Protein AF-A0A7S2AVJ1-F1 (afdb_monomer_lite)

Secondary structure (DSSP, 8-state):
---HHHHHHHHHHTTT-HHHHHHHHHTT---HHHHTS-TTPPP----TTHHHHHHHTT-HHHHHHHHHHHHHHHHHHHHHHHHHHHHHHHHHHS-------GGGTT----------HHHHHHHHHHHHHHHHHHHHHHHHTS-GGGSS---

Organism: NCBI:txid3111310

Radius of gyration: 32.16 Å; chains: 1; bounding box: 73×42×69 Å

Sequence (151 aa):
GLGAGFVEAMLVFHDFSVARVVAAVLDDNLPPQLEGMDRKLGRYRVSRKDLKDIDAGYSVGSQARDDDVLREKQRQLIRNMDRDEEDNAWVLSREYDDDFDDQFDNVVSFEVCKETEQENTRRMNSIIRDKEADDAYWERARNTNHSAPVI

pLDDT: mean 72.54, std 13.83, range [45.19, 90.25]

Foldseek 3Di:
DFAPCLLVVLCVVVVNDPVVSVVCVVVVVDDPVSVPPPRNDHDPDCDVVNVVVVCVVVDPVVCVVVVVVVVVVVVVVVVVVVVVVVVVCVVVVPPPPVPPPPVPPPDPPPPDPPPPPVNVVVVVVVVVVVVVVVVVVCVVVDDCPVVDPDD

InterPro domains:
  IPR009060 UBA-like superfamily [SSF46934] (2-42)

Structure (mmCIF, N/CA/C/O backbone):
data_AF-A0A7S2AVJ1-F1
#
_entry.id   AF-A0A7S2AVJ1-F1
#
loop_
_atom_site.group_PDB
_atom_site.id
_atom_site.type_symbol
_atom_site.label_atom_id
_atom_site.label_alt_id
_atom_site.label_comp_id
_atom_site.label_asym_id
_atom_site.label_entity_id
_atom_site.label_seq_id
_atom_site.pdbx_PDB_ins_code
_atom_site.Cartn_x
_atom_site.Cartn_y
_atom_site.Cartn_z
_atom_site.occupancy
_atom_site.B_iso_or_equiv
_atom_site.auth_seq_id
_atom_site.auth_comp_id
_atom_site.auth_asym_id
_atom_site.auth_atom_id
_atom_site.pdbx_PDB_model_num
ATOM 1 N N . GLY A 1 1 ? -18.999 2.591 32.234 1.00 70.94 1 GLY A N 1
ATOM 2 C CA . GLY A 1 1 ? -19.489 1.588 31.271 1.00 70.94 1 GLY A CA 1
ATOM 3 C C . GLY A 1 1 ? -18.411 1.327 30.245 1.00 70.94 1 GLY A C 1
ATOM 4 O O . GLY A 1 1 ? -17.658 2.251 29.957 1.00 70.94 1 GLY A O 1
ATOM 5 N N . LEU A 1 2 ? -18.309 0.093 29.755 1.00 84.25 2 LEU A N 1
ATOM 6 C CA . LEU A 1 2 ? -17.351 -0.296 28.715 1.00 84.25 2 LEU A CA 1
ATOM 7 C C . LEU A 1 2 ? -17.794 0.260 27.354 1.00 84.25 2 LEU A C 1
ATOM 9 O O . LEU A 1 2 ? -18.992 0.322 27.066 1.00 84.25 2 LEU A O 1
ATOM 13 N N . GLY A 1 3 ? -16.830 0.681 26.538 1.00 86.62 3 GLY A N 1
ATOM 14 C CA . GLY A 1 3 ? -17.056 1.145 25.176 1.00 86.62 3 GLY A CA 1
ATOM 15 C C . GLY A 1 3 ? -17.536 0.007 24.279 1.00 86.62 3 GLY A C 1
ATOM 16 O O . GLY A 1 3 ? -17.081 -1.131 24.384 1.00 86.62 3 GLY A O 1
ATOM 17 N N . ALA A 1 4 ? -18.473 0.301 23.381 1.00 86.00 4 ALA A N 1
ATOM 18 C CA . ALA A 1 4 ? -19.072 -0.723 22.535 1.00 86.00 4 ALA A CA 1
ATOM 19 C C . ALA A 1 4 ? -18.077 -1.329 21.521 1.00 86.00 4 ALA A C 1
ATOM 21 O O . ALA A 1 4 ? -18.254 -2.480 21.137 1.00 86.00 4 ALA A O 1
ATOM 22 N N . GLY A 1 5 ? -17.036 -0.587 21.118 1.00 86.62 5 GLY A N 1
ATOM 23 C CA . GLY A 1 5 ? -15.958 -1.103 20.267 1.00 86.62 5 GLY A CA 1
ATOM 24 C C . GLY A 1 5 ? -14.986 -2.006 21.028 1.00 86.62 5 GLY A C 1
ATOM 25 O O . GLY A 1 5 ? -14.526 -3.007 20.490 1.00 86.62 5 GLY A O 1
ATOM 26 N N . PHE A 1 6 ? -14.743 -1.716 22.309 1.00 88.25 6 PHE A N 1
ATOM 27 C CA . PHE A 1 6 ? -13.943 -2.580 23.183 1.00 88.25 6 PHE A CA 1
ATOM 28 C C . PHE A 1 6 ? -14.620 -3.941 23.415 1.00 88.25 6 PHE A C 1
ATOM 30 O O . PHE A 1 6 ? -13.987 -4.989 23.304 1.00 88.25 6 PHE A O 1
ATOM 37 N N . VAL A 1 7 ? -15.934 -3.938 23.668 1.00 87.62 7 VAL A N 1
ATOM 38 C CA . VAL A 1 7 ? -16.724 -5.175 23.808 1.00 87.62 7 VAL A CA 1
ATOM 39 C C . VAL A 1 7 ? -16.748 -5.975 22.503 1.00 87.62 7 VAL A C 1
ATOM 41 O O . VAL A 1 7 ? -16.719 -7.200 22.528 1.00 87.62 7 VAL A O 1
ATOM 44 N N . GLU A 1 8 ? -16.781 -5.300 21.357 1.00 87.19 8 GLU A N 1
ATOM 45 C CA . GLU A 1 8 ? -16.732 -5.953 20.048 1.00 87.19 8 GLU A CA 1
ATOM 46 C C . GLU A 1 8 ? -15.381 -6.635 19.797 1.00 87.19 8 GLU A C 1
ATOM 48 O O . GLU A 1 8 ? -15.360 -7.797 19.404 1.00 87.19 8 GLU A O 1
ATOM 53 N N . ALA A 1 9 ? -14.264 -5.980 20.122 1.00 87.00 9 ALA A N 1
ATOM 54 C CA . ALA A 1 9 ? -12.934 -6.585 20.026 1.00 87.00 9 ALA A CA 1
ATOM 55 C C . ALA A 1 9 ? -12.775 -7.807 20.953 1.00 87.00 9 ALA A C 1
ATOM 57 O O . ALA A 1 9 ? -12.255 -8.842 20.538 1.00 87.00 9 ALA A O 1
ATOM 58 N N . MET A 1 10 ? -13.302 -7.719 22.179 1.00 87.00 10 MET A N 1
ATOM 59 C CA . MET A 1 10 ? -13.393 -8.844 23.118 1.00 87.00 10 MET A CA 1
ATOM 60 C C . MET A 1 10 ? -14.184 -10.023 22.550 1.00 87.00 10 MET A C 1
ATOM 62 O O . MET A 1 10 ? -13.767 -11.174 22.668 1.00 87.00 10 MET A O 1
ATOM 66 N N . LEU A 1 11 ? -15.331 -9.746 21.926 1.00 89.38 11 LEU A N 1
ATOM 67 C CA . LEU A 1 11 ? -16.153 -10.780 21.307 1.00 89.38 11 LEU A CA 1
ATOM 68 C C . LEU A 1 11 ? -15.422 -11.443 20.145 1.00 89.38 11 LEU A C 1
ATOM 70 O O . LEU A 1 11 ? -15.443 -12.663 20.064 1.00 89.38 11 LEU A O 1
ATOM 74 N N . VAL A 1 12 ? -14.741 -10.678 19.292 1.00 88.44 12 VAL A N 1
ATOM 75 C CA . VAL A 1 12 ? -13.958 -11.239 18.181 1.00 88.44 12 VAL A CA 1
ATOM 76 C C . VAL A 1 12 ? -12.843 -12.150 18.696 1.00 88.44 12 VAL A C 1
ATOM 78 O O . VAL A 1 12 ? -12.656 -13.236 18.160 1.00 88.44 12 VAL A O 1
ATOM 81 N N . PHE A 1 13 ? -12.142 -11.753 19.759 1.00 87.06 13 PHE A N 1
ATOM 82 C CA . PHE A 1 13 ? -11.057 -12.557 20.328 1.00 87.06 13 PHE A CA 1
ATOM 83 C C . PHE A 1 13 ? -11.545 -13.867 20.970 1.00 87.06 13 PHE A C 1
ATOM 85 O O . PHE A 1 13 ? -10.853 -14.879 20.931 1.00 87.06 13 PHE A O 1
ATOM 92 N N . HIS A 1 14 ? -12.741 -13.861 21.562 1.00 87.44 14 HIS A N 1
ATOM 93 C CA . HIS A 1 14 ? -13.319 -15.016 22.254 1.00 87.44 14 HIS A CA 1
ATOM 94 C C . HIS A 1 14 ? -14.355 -15.786 21.412 1.00 87.44 14 HIS A C 1
ATOM 96 O O . HIS A 1 14 ? -15.268 -16.391 21.982 1.00 87.44 14 HIS A O 1
ATOM 102 N N . ASP A 1 15 ? -14.237 -15.770 20.080 1.00 88.25 15 ASP A N 1
ATOM 103 C CA . ASP A 1 15 ? -15.125 -16.481 19.140 1.00 88.25 15 ASP A CA 1
ATOM 104 C C . ASP A 1 15 ? -16.620 -16.172 19.352 1.00 88.25 15 ASP A C 1
ATOM 106 O O . ASP A 1 15 ? -17.485 -17.048 19.322 1.00 88.25 15 ASP A O 1
ATOM 110 N N . PHE A 1 16 ? -16.935 -14.910 19.635 1.00 89.75 16 PHE A N 1
ATOM 111 C CA . PHE A 1 16 ? -18.272 -14.404 19.957 1.00 89.75 16 PHE A CA 1
ATOM 112 C C . PHE A 1 16 ? -18.924 -15.063 21.188 1.00 89.75 16 PHE A C 1
ATOM 114 O O . PHE A 1 16 ? -20.139 -14.976 21.390 1.00 89.75 16 PHE A O 1
ATOM 121 N N . SER A 1 17 ? -18.126 -15.678 22.068 1.00 90.06 17 SER A N 1
ATOM 122 C CA . SER A 1 17 ? -18.604 -16.264 23.319 1.00 90.06 17 SER A CA 1
ATOM 123 C C . SER A 1 17 ? -18.783 -15.206 24.408 1.00 90.06 17 SER A C 1
ATOM 125 O O . SER A 1 17 ? -17.834 -14.787 25.072 1.00 90.06 17 SER A O 1
ATOM 127 N N . VAL A 1 18 ? -20.036 -14.818 24.654 1.00 89.56 18 VAL A N 1
ATOM 128 C CA . VAL A 1 18 ? -20.384 -13.819 25.681 1.00 89.56 18 VAL A CA 1
ATOM 129 C C . VAL A 1 18 ? -19.939 -14.257 27.080 1.00 89.56 18 VAL A C 1
ATOM 131 O O . VAL A 1 18 ? -19.411 -13.448 27.835 1.00 89.56 18 VAL A O 1
ATOM 134 N N . ALA A 1 19 ? -20.100 -15.538 27.423 1.00 88.19 19 ALA A N 1
ATOM 135 C CA . ALA A 1 19 ? -19.735 -16.057 28.743 1.00 88.19 19 ALA A CA 1
ATOM 136 C C . ALA A 1 19 ? -18.233 -15.908 29.034 1.00 88.19 19 ALA A C 1
ATOM 138 O O . ALA A 1 19 ? -17.855 -15.535 30.142 1.00 88.19 19 ALA A O 1
ATOM 139 N N . ARG A 1 20 ? -17.383 -16.146 28.025 1.00 86.44 20 ARG A N 1
ATOM 140 C CA . ARG A 1 20 ? -15.926 -16.001 28.150 1.00 86.44 20 ARG A CA 1
ATOM 141 C C . ARG A 1 20 ? -15.503 -14.544 28.265 1.00 86.44 20 ARG A C 1
ATOM 143 O O . ARG A 1 20 ? -14.665 -14.240 29.101 1.00 86.44 20 ARG A O 1
ATOM 150 N N . VAL A 1 21 ? -16.120 -13.652 27.489 1.00 86.81 21 VAL A N 1
ATOM 151 C CA . VAL A 1 21 ? -15.869 -12.204 27.581 1.00 86.81 21 VAL A CA 1
ATOM 152 C C . VAL A 1 21 ? -16.240 -11.671 28.962 1.00 86.81 21 VAL A C 1
ATOM 154 O O . VAL A 1 21 ? -15.474 -10.925 29.560 1.00 86.81 21 VAL A O 1
ATOM 157 N N . VAL A 1 22 ? -17.400 -12.065 29.490 1.00 87.19 22 VAL A N 1
ATOM 158 C CA . VAL A 1 22 ? -17.839 -11.632 30.822 1.00 87.19 22 VAL A CA 1
ATOM 159 C C . V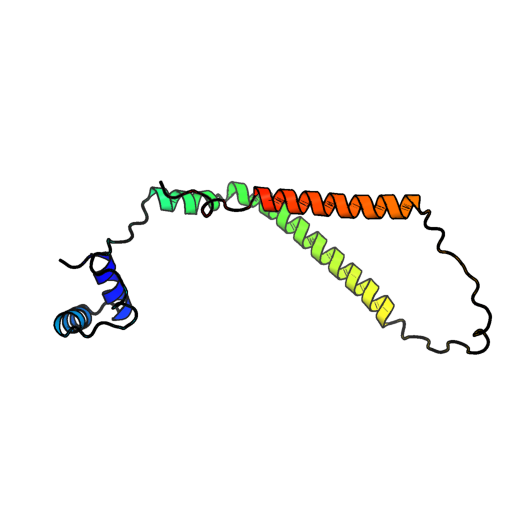AL A 1 22 ? -16.902 -12.163 31.905 1.00 87.19 22 VAL A C 1
ATOM 161 O O . VAL A 1 22 ? -16.516 -11.390 32.773 1.00 87.19 22 VAL A O 1
ATOM 164 N N . ALA A 1 23 ? -16.486 -13.432 31.833 1.00 87.81 23 ALA A N 1
ATOM 165 C CA . ALA A 1 23 ? -15.505 -13.992 32.763 1.00 87.81 23 ALA A CA 1
ATOM 166 C C . ALA A 1 23 ? -14.160 -13.247 32.691 1.00 87.81 23 ALA A C 1
ATOM 168 O O . ALA A 1 23 ? -13.671 -12.780 33.710 1.00 87.81 23 ALA A O 1
ATOM 169 N N . ALA A 1 24 ? -13.622 -13.021 31.489 1.00 85.38 24 ALA A N 1
ATOM 170 C CA . ALA A 1 24 ? -12.365 -12.295 31.292 1.00 85.38 24 ALA A CA 1
A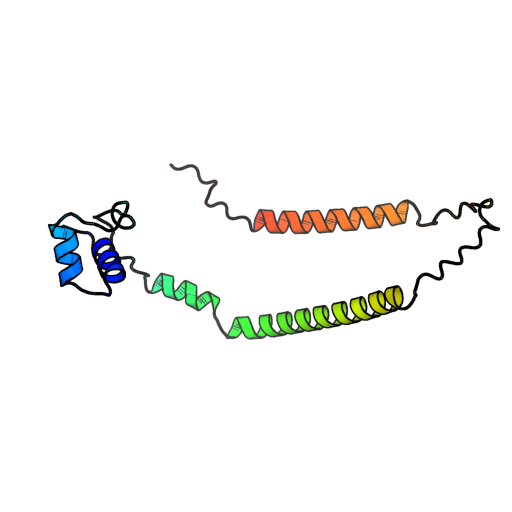TOM 171 C C . ALA A 1 24 ? -12.413 -10.851 31.826 1.00 85.38 24 ALA A C 1
ATOM 173 O O . ALA A 1 24 ? -11.426 -10.348 32.355 1.00 85.38 24 ALA A O 1
ATOM 174 N N . VAL A 1 25 ? -13.566 -10.187 31.711 1.00 85.88 25 VAL A N 1
ATOM 175 C CA . VAL A 1 25 ? -13.784 -8.830 32.232 1.00 85.88 25 VAL A CA 1
ATOM 176 C C . VAL A 1 25 ? -13.955 -8.816 33.753 1.00 85.88 25 VAL A C 1
ATOM 178 O O . VAL A 1 25 ? -13.538 -7.855 34.391 1.00 85.88 25 VAL A O 1
ATOM 181 N N . LEU A 1 26 ? -14.587 -9.839 34.334 1.00 87.06 26 LEU A N 1
ATOM 182 C CA . LEU A 1 26 ? -14.784 -9.947 35.784 1.00 87.06 26 LEU A CA 1
ATOM 183 C C . LEU A 1 26 ? -13.506 -10.363 36.516 1.00 87.06 26 LEU A C 1
ATOM 185 O O . LEU A 1 26 ? -13.256 -9.873 37.613 1.00 87.06 26 LEU A O 1
ATOM 189 N N . ASP A 1 27 ? -12.708 -11.227 35.896 1.00 86.69 27 ASP A N 1
ATOM 190 C CA . ASP A 1 27 ? -11.468 -11.761 36.460 1.00 86.69 27 ASP A CA 1
ATOM 191 C C . ASP A 1 27 ? -10.250 -10.853 36.179 1.00 86.69 27 ASP A C 1
ATOM 193 O O . ASP A 1 27 ? -9.126 -11.227 36.505 1.00 86.69 27 ASP A O 1
ATOM 197 N N . ASP A 1 28 ? -10.454 -9.690 35.534 1.00 79.38 28 ASP A N 1
ATOM 198 C CA . ASP A 1 28 ? -9.410 -8.772 35.027 1.00 79.38 28 ASP A CA 1
ATOM 199 C C . ASP A 1 28 ? -8.311 -9.480 34.194 1.00 79.38 28 ASP A C 1
ATOM 201 O O . ASP A 1 28 ? -7.215 -8.961 33.983 1.00 79.38 28 ASP A O 1
ATOM 205 N N . ASN A 1 29 ? -8.621 -10.662 33.654 1.00 82.38 29 ASN A N 1
ATOM 206 C CA . ASN A 1 29 ? -7.723 -11.478 32.844 1.00 82.38 29 ASN A CA 1
ATOM 207 C C . ASN A 1 29 ? -7.928 -11.162 31.360 1.00 82.38 29 ASN A C 1
ATOM 209 O O . ASN A 1 29 ? -8.474 -11.951 30.582 1.00 82.38 29 ASN A O 1
ATOM 213 N N . LEU A 1 30 ? -7.543 -9.945 30.993 1.00 82.25 30 LEU A N 1
ATOM 214 C CA . LEU A 1 30 ? -7.685 -9.429 29.641 1.00 82.25 30 LEU A CA 1
ATOM 215 C C . LEU A 1 30 ? -6.542 -9.973 28.766 1.00 82.25 30 LEU A C 1
ATOM 217 O O . LEU A 1 30 ? -5.399 -10.040 29.219 1.00 82.25 30 LEU A O 1
ATOM 221 N N . PRO A 1 31 ? -6.798 -10.327 27.494 1.00 80.94 31 PRO A N 1
ATOM 222 C CA . PRO A 1 31 ? -5.727 -10.647 26.559 1.00 80.94 31 PRO A CA 1
ATOM 223 C C . PRO A 1 31 ? -4.740 -9.472 26.456 1.00 80.94 31 PRO A C 1
ATOM 225 O O . PRO A 1 31 ? -5.192 -8.326 26.380 1.00 80.94 31 PRO A O 1
ATOM 228 N N . PRO A 1 32 ? -3.420 -9.712 26.350 1.00 79.44 32 PRO A N 1
ATOM 229 C CA . PRO A 1 32 ? -2.415 -8.639 26.332 1.00 79.44 32 PRO A CA 1
ATOM 230 C C . PRO A 1 32 ? -2.611 -7.654 25.165 1.00 79.44 32 PRO A C 1
ATOM 232 O O . PRO A 1 32 ? -2.246 -6.487 25.249 1.00 79.44 32 PRO A O 1
ATOM 235 N N . GLN A 1 33 ? -3.244 -8.104 24.077 1.00 80.62 33 GLN A N 1
ATOM 236 C CA . GLN A 1 33 ? -3.605 -7.273 22.924 1.00 80.62 33 GLN A CA 1
ATOM 237 C C . GLN A 1 33 ? -4.745 -6.285 23.227 1.00 80.62 33 GLN A C 1
ATOM 239 O O . GLN A 1 33 ? -4.820 -5.223 22.614 1.00 80.62 33 GLN A O 1
ATOM 244 N N . LEU A 1 34 ? -5.635 -6.633 24.160 1.00 81.56 34 LEU A N 1
ATOM 245 C CA . LEU A 1 34 ? -6.791 -5.827 24.556 1.00 81.56 34 LEU A CA 1
ATOM 246 C C . LEU A 1 34 ? -6.521 -5.013 25.828 1.00 81.56 34 LEU A C 1
ATOM 248 O O . LEU A 1 34 ? -7.226 -4.043 26.082 1.00 81.56 34 LEU A O 1
ATOM 252 N N . GLU A 1 35 ? -5.494 -5.359 26.606 1.00 81.12 35 GLU A N 1
ATOM 253 C CA . GLU A 1 35 ? -5.089 -4.610 27.801 1.00 81.12 35 GLU A CA 1
ATOM 254 C C . GLU A 1 35 ? -4.600 -3.190 27.462 1.00 81.12 35 GLU A C 1
ATOM 256 O O . GLU A 1 35 ? -4.948 -2.233 28.152 1.00 81.12 35 GLU A O 1
ATOM 261 N N . GLY A 1 36 ? -3.865 -3.039 26.354 1.00 82.50 36 GLY A N 1
ATOM 262 C CA . GLY A 1 36 ? -3.425 -1.736 25.839 1.00 82.50 36 GLY A CA 1
ATOM 263 C C . GLY A 1 36 ? -4.499 -0.955 25.068 1.00 82.50 36 GLY A C 1
ATOM 264 O O . GLY A 1 36 ? -4.261 0.184 24.667 1.00 82.50 36 GLY A O 1
ATOM 265 N N . MET A 1 37 ? -5.669 -1.552 24.831 1.00 82.56 37 MET A N 1
ATOM 266 C CA . MET A 1 37 ? -6.757 -0.942 24.068 1.00 82.56 37 MET A CA 1
ATOM 267 C C . MET A 1 37 ? -7.625 -0.062 24.975 1.00 82.56 37 MET A C 1
ATOM 269 O O . MET A 1 37 ? -7.924 -0.421 26.114 1.00 82.56 37 MET A O 1
ATOM 273 N N . ASP A 1 38 ? -8.076 1.093 24.474 1.00 84.56 38 ASP A N 1
ATOM 274 C CA . ASP A 1 38 ? -8.935 1.981 25.262 1.00 84.56 38 ASP A CA 1
ATOM 275 C C . ASP A 1 38 ? -10.263 1.287 25.617 1.00 84.56 38 ASP A C 1
ATOM 277 O O . ASP A 1 38 ? -11.090 0.976 24.755 1.00 84.56 38 ASP A O 1
ATOM 281 N N . ARG A 1 39 ? -10.509 1.100 26.921 1.00 85.38 39 ARG A N 1
ATOM 282 C CA . ARG A 1 39 ? -11.752 0.520 27.458 1.00 85.38 39 ARG A CA 1
ATOM 283 C C . ARG A 1 39 ? -12.993 1.343 27.096 1.00 85.38 39 ARG A C 1
ATOM 285 O O . ARG A 1 39 ? -14.111 0.838 27.212 1.00 85.38 39 ARG A O 1
ATOM 292 N N . LYS A 1 40 ? -12.830 2.605 26.685 1.00 86.50 40 LYS A N 1
ATOM 293 C CA . LYS A 1 40 ? -13.905 3.500 26.234 1.00 86.50 40 LYS A CA 1
ATOM 294 C C . LYS A 1 40 ? -14.057 3.556 24.713 1.00 86.50 40 LYS A C 1
ATOM 296 O O . LYS A 1 40 ? -14.859 4.361 24.237 1.00 86.50 40 LYS A O 1
ATOM 301 N N . LEU A 1 41 ? -13.370 2.694 23.957 1.00 84.25 41 LEU A N 1
ATOM 302 C CA . LEU A 1 41 ? -13.420 2.734 22.499 1.00 84.25 41 LEU A CA 1
ATOM 303 C C . LEU A 1 41 ? -14.863 2.634 21.977 1.00 84.25 41 LEU A C 1
ATOM 305 O O . LEU A 1 41 ? -15.607 1.684 22.262 1.00 84.25 41 LEU A O 1
ATOM 309 N N . GLY A 1 42 ? -15.260 3.643 21.203 1.00 83.12 42 GLY A N 1
ATOM 310 C CA . GLY A 1 42 ? -16.539 3.669 20.504 1.00 83.12 42 GLY A CA 1
ATOM 311 C C . GLY A 1 42 ? -16.604 2.599 19.415 1.00 83.12 42 GLY A C 1
ATOM 312 O O . GLY A 1 42 ? -15.583 2.135 18.917 1.00 83.12 42 GLY A O 1
ATOM 313 N N . ARG A 1 43 ? -17.817 2.194 19.025 1.00 78.00 43 ARG A N 1
ATOM 314 C CA . ARG A 1 43 ? -17.982 1.317 17.857 1.00 78.00 43 ARG A CA 1
ATOM 315 C C . ARG A 1 43 ? -17.466 2.031 16.614 1.00 78.00 43 ARG A C 1
ATOM 317 O O . ARG A 1 43 ? -17.915 3.143 16.329 1.00 78.00 43 ARG A O 1
ATOM 324 N N . TYR A 1 44 ? -16.598 1.364 15.859 1.00 70.50 44 TYR A N 1
ATOM 325 C CA . TYR A 1 44 ? -16.230 1.815 14.526 1.00 70.50 44 TYR A CA 1
ATOM 326 C C . TYR A 1 44 ? -17.470 1.709 13.632 1.00 70.50 44 TYR A C 1
ATOM 328 O O . TYR A 1 44 ? -17.914 0.624 13.266 1.00 70.50 44 TYR A O 1
ATOM 336 N N . ARG A 1 45 ? -18.107 2.849 13.360 1.00 68.81 45 ARG A N 1
ATOM 337 C CA . ARG A 1 45 ? -19.214 2.944 12.411 1.00 68.81 45 ARG A CA 1
ATOM 338 C C . ARG A 1 45 ? -18.640 3.473 11.112 1.00 68.81 45 ARG A C 1
ATOM 340 O O . ARG A 1 45 ? -18.418 4.673 11.006 1.00 68.81 45 ARG A O 1
ATOM 347 N N . VAL A 1 46 ? -18.449 2.597 10.132 1.00 61.41 46 VAL A N 1
ATOM 348 C CA . VAL A 1 46 ? -18.315 3.045 8.743 1.00 61.41 46 VAL A CA 1
ATOM 349 C C . VAL A 1 46 ? -19.648 3.691 8.388 1.00 61.41 46 VAL A C 1
ATOM 351 O O . VAL A 1 46 ? -20.692 3.028 8.402 1.00 61.41 46 VAL A O 1
ATOM 354 N N . SER A 1 47 ? -19.667 5.006 8.185 1.00 58.03 47 SER A N 1
ATOM 355 C CA . SER A 1 47 ? -20.899 5.657 7.771 1.00 58.03 47 SER A CA 1
ATOM 356 C C . SER A 1 47 ? -21.230 5.197 6.349 1.00 58.03 47 SER A C 1
ATOM 358 O O . SER A 1 47 ? -20.351 4.893 5.546 1.00 58.03 47 SER A O 1
ATOM 360 N N . ARG A 1 48 ? -22.518 5.172 5.985 1.00 59.72 48 ARG A N 1
ATOM 361 C CA . ARG A 1 48 ? -22.927 4.898 4.595 1.00 59.72 48 ARG A CA 1
ATOM 362 C C . ARG A 1 48 ? -22.324 5.885 3.582 1.00 59.72 48 ARG A C 1
ATOM 364 O O . ARG A 1 48 ? -22.369 5.599 2.393 1.00 59.72 48 ARG A O 1
ATOM 371 N N . LYS A 1 49 ? -21.803 7.036 4.033 1.00 57.53 49 LYS A N 1
ATOM 372 C CA . LYS A 1 49 ? -21.050 7.967 3.185 1.00 57.53 49 LYS A CA 1
ATOM 373 C C . LYS A 1 49 ? -19.635 7.450 2.923 1.00 57.53 49 LYS A C 1
ATOM 375 O O . LYS A 1 49 ? -19.259 7.386 1.764 1.00 57.53 49 LYS A O 1
ATOM 380 N N . ASP A 1 50 ? -18.948 6.947 3.946 1.00 58.19 50 ASP A N 1
ATOM 381 C CA . ASP A 1 50 ? -17.600 6.367 3.809 1.00 58.19 50 ASP A CA 1
ATOM 382 C C . ASP A 1 50 ? -17.616 5.094 2.946 1.00 58.19 50 ASP A C 1
ATOM 384 O O . ASP A 1 50 ? -16.698 4.835 2.178 1.00 58.19 50 ASP A O 1
ATOM 388 N N . LEU A 1 51 ? -18.709 4.323 2.999 1.00 56.22 51 LEU A N 1
ATOM 389 C CA . LEU A 1 51 ? -18.913 3.169 2.114 1.00 56.22 51 LEU A CA 1
ATOM 390 C C . LEU A 1 51 ? -19.096 3.576 0.639 1.00 56.22 51 LEU A C 1
ATOM 392 O O . LEU A 1 51 ? -18.784 2.803 -0.261 1.00 56.22 51 LEU A O 1
ATOM 396 N N . LYS A 1 52 ? -19.608 4.788 0.393 1.00 54.69 52 LYS A N 1
ATOM 397 C CA . LYS A 1 52 ? -19.861 5.322 -0.949 1.00 54.69 52 LYS A CA 1
ATOM 398 C C . LYS A 1 52 ? -18.573 5.790 -1.622 1.00 54.69 52 LYS A C 1
ATOM 400 O O . LYS A 1 52 ? -18.474 5.688 -2.837 1.00 54.69 52 LYS A O 1
ATOM 405 N N . ASP A 1 53 ? -17.595 6.238 -0.841 1.00 55.47 53 ASP A N 1
ATOM 406 C CA . ASP A 1 53 ? -16.266 6.600 -1.342 1.00 55.47 53 ASP A CA 1
ATOM 407 C C . ASP A 1 53 ? -15.424 5.353 -1.675 1.00 55.47 53 ASP A C 1
ATOM 409 O O . ASP A 1 53 ? -14.616 5.387 -2.601 1.00 55.47 53 ASP A O 1
ATOM 413 N N . ILE A 1 54 ? -15.677 4.221 -1.002 1.00 55.81 54 ILE A N 1
ATOM 414 C CA . ILE A 1 54 ? -15.095 2.913 -1.358 1.00 55.81 54 ILE A CA 1
ATOM 415 C C . ILE A 1 54 ? -15.677 2.397 -2.690 1.00 55.81 54 ILE A C 1
ATOM 417 O O . ILE A 1 54 ? -14.936 1.896 -3.531 1.00 55.81 54 ILE A O 1
ATOM 421 N N . ASP A 1 55 ? -16.986 2.560 -2.911 1.00 50.12 55 ASP A N 1
ATOM 422 C CA . ASP A 1 55 ? -17.686 2.093 -4.123 1.00 50.12 55 ASP A CA 1
ATOM 423 C C . ASP A 1 55 ? -17.515 3.052 -5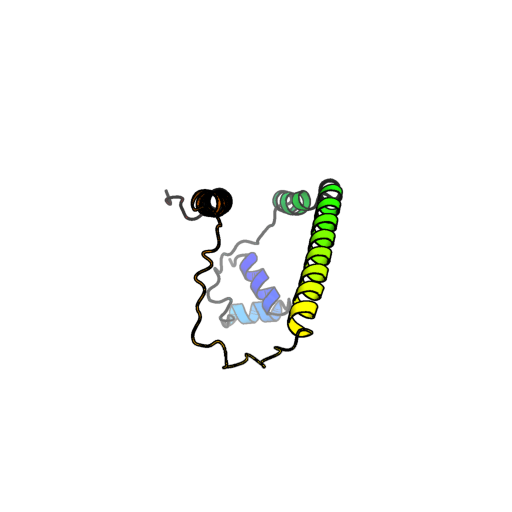.326 1.00 50.12 55 ASP A C 1
ATOM 425 O O . ASP A 1 55 ? -17.494 2.633 -6.483 1.00 50.12 55 ASP A O 1
ATOM 429 N N . ALA A 1 56 ? -17.304 4.352 -5.083 1.00 54.44 56 ALA A N 1
ATOM 430 C CA . ALA A 1 56 ? -17.023 5.341 -6.131 1.00 54.44 56 ALA A CA 1
ATOM 431 C C . ALA A 1 56 ? -15.654 5.134 -6.808 1.00 54.44 56 ALA A C 1
ATOM 433 O O . ALA A 1 56 ? -15.492 5.491 -7.976 1.00 54.44 56 ALA A O 1
ATOM 434 N N . GLY A 1 57 ? -14.695 4.511 -6.114 1.00 48.81 57 GLY A N 1
ATOM 435 C CA . GLY A 1 57 ? -13.434 4.049 -6.704 1.00 48.81 57 GLY A CA 1
ATOM 436 C C . GLY A 1 57 ? -13.586 2.823 -7.617 1.00 48.81 57 GLY A C 1
ATOM 437 O O . GLY A 1 57 ? -12.652 2.491 -8.342 1.00 48.81 57 GLY A O 1
ATOM 438 N N . TYR A 1 58 ? -14.757 2.173 -7.619 1.00 48.88 58 TYR A N 1
ATOM 439 C CA . TYR A 1 58 ? -15.050 0.932 -8.342 1.00 48.88 58 TYR A CA 1
ATOM 440 C C . TYR A 1 58 ? -16.203 1.113 -9.348 1.00 48.88 58 TYR A C 1
ATOM 442 O O . TYR A 1 58 ? -17.044 0.236 -9.547 1.00 48.88 58 TYR A O 1
ATOM 450 N N . SER A 1 59 ? -16.287 2.278 -10.003 1.00 47.31 59 SER A N 1
ATOM 451 C CA . SER A 1 59 ? -17.282 2.473 -11.063 1.00 47.31 59 SER A CA 1
ATOM 452 C C . SER A 1 59 ? -16.877 1.701 -12.334 1.00 47.31 59 SER A C 1
ATOM 454 O O . SER A 1 59 ? -15.897 2.024 -13.008 1.00 47.31 59 SER A O 1
ATOM 456 N N . VAL A 1 60 ? -17.668 0.682 -12.684 1.00 49.22 60 VAL A N 1
ATOM 457 C CA . VAL A 1 60 ? -17.476 -0.217 -13.847 1.00 49.22 60 VAL A CA 1
ATOM 458 C C . VAL A 1 60 ? -17.319 0.543 -15.180 1.00 49.22 60 VAL A C 1
ATOM 460 O O . VAL A 1 60 ? -16.671 0.067 -16.108 1.00 49.22 60 VAL A O 1
ATOM 463 N N . GLY A 1 61 ? -17.863 1.762 -15.280 1.00 49.28 61 GLY A N 1
ATOM 464 C CA . GLY A 1 61 ? -17.74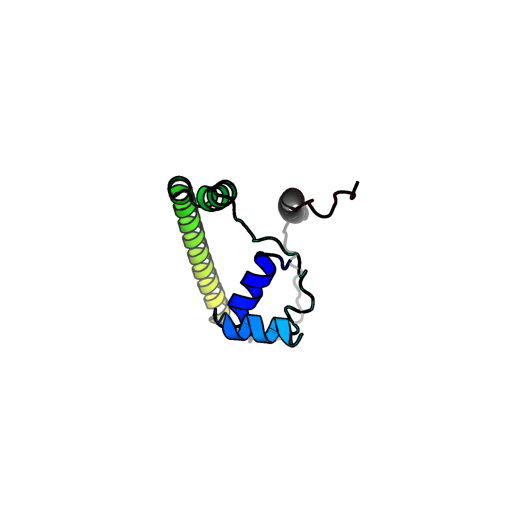8 2.610 -16.472 1.00 49.28 61 GLY A CA 1
ATOM 465 C C . GLY A 1 61 ? -16.388 3.302 -16.652 1.00 49.28 61 GLY A C 1
ATOM 466 O O . GLY A 1 61 ? -16.023 3.595 -17.789 1.00 49.28 61 GLY A O 1
ATOM 467 N N . SER A 1 62 ? -15.635 3.548 -15.571 1.00 49.53 62 SER A N 1
ATOM 468 C CA . SER A 1 62 ? -14.262 4.081 -15.651 1.00 49.53 62 SER A CA 1
ATOM 469 C C . SER A 1 62 ? -13.262 2.969 -15.967 1.00 49.53 62 SER A C 1
ATOM 471 O O . SER A 1 62 ? -12.367 3.161 -16.786 1.00 49.53 62 SER A O 1
ATOM 473 N N . GLN A 1 63 ? -13.481 1.772 -15.406 1.00 47.22 63 GLN A N 1
ATOM 474 C CA . GLN A 1 63 ? -12.627 0.608 -15.642 1.00 47.22 63 GLN A CA 1
ATOM 475 C C . GLN A 1 63 ? -12.600 0.174 -17.105 1.00 47.22 63 GLN A C 1
ATOM 477 O O . GLN A 1 63 ? -11.534 -0.162 -17.576 1.00 47.22 63 GLN A O 1
ATOM 482 N N . ALA A 1 64 ? -13.698 0.226 -17.865 1.00 51.00 64 ALA A N 1
ATOM 483 C CA . ALA A 1 64 ? -13.675 -0.255 -19.254 1.00 51.00 64 ALA A CA 1
ATOM 484 C C . ALA A 1 64 ? -12.661 0.486 -20.156 1.00 51.00 64 ALA A C 1
ATOM 486 O O . ALA A 1 64 ? -12.076 -0.118 -21.048 1.00 51.00 64 ALA A O 1
ATOM 487 N N . ARG A 1 65 ? -12.424 1.785 -19.917 1.00 56.84 65 ARG A N 1
ATOM 488 C CA . ARG A 1 65 ? -11.413 2.562 -20.659 1.00 56.84 65 ARG A CA 1
ATOM 489 C C . ARG A 1 65 ? -10.005 2.348 -20.111 1.00 56.84 65 ARG A C 1
ATOM 491 O O . ARG A 1 65 ? -9.059 2.294 -20.892 1.00 56.84 65 ARG A O 1
ATOM 498 N N . ASP A 1 66 ? -9.878 2.213 -18.794 1.00 58.44 66 ASP A N 1
ATOM 499 C CA . ASP A 1 66 ? -8.595 1.948 -18.143 1.00 58.44 66 ASP A CA 1
ATOM 500 C C . ASP A 1 66 ? -8.107 0.515 -18.406 1.00 58.44 66 ASP A C 1
ATOM 502 O O . ASP A 1 66 ? -6.910 0.308 -18.553 1.00 58.44 66 ASP A O 1
ATOM 506 N N . ASP A 1 67 ? -9.014 -0.451 -18.556 1.00 59.88 67 ASP A N 1
ATOM 507 C CA . ASP A 1 67 ? -8.741 -1.870 -18.809 1.00 59.88 67 ASP A CA 1
ATOM 508 C C . ASP A 1 67 ? -8.236 -2.096 -20.241 1.00 59.88 67 ASP A C 1
ATOM 510 O O . ASP A 1 67 ? -7.285 -2.844 -20.449 1.00 59.88 67 ASP A O 1
ATOM 514 N N . ASP A 1 68 ? -8.761 -1.362 -21.230 1.00 70.69 68 ASP A N 1
ATOM 515 C CA . ASP A 1 68 ? -8.214 -1.366 -22.594 1.00 70.69 68 ASP A CA 1
ATOM 516 C C . ASP A 1 68 ? -6.780 -0.805 -22.638 1.00 70.69 68 ASP A C 1
ATOM 518 O O . ASP A 1 68 ? -5.902 -1.370 -23.298 1.00 70.69 68 ASP A O 1
ATOM 522 N N . VAL A 1 69 ? -6.511 0.274 -21.893 1.00 73.75 69 VAL A N 1
ATOM 523 C CA . VAL A 1 69 ? -5.164 0.858 -21.769 1.00 73.75 69 VAL A CA 1
ATOM 524 C C . VAL A 1 69 ? -4.228 -0.077 -20.998 1.00 73.75 69 VAL A C 1
ATOM 526 O O . VAL A 1 69 ? -3.061 -0.226 -21.369 1.00 73.75 69 VAL A O 1
ATOM 529 N N . LEU A 1 70 ? -4.722 -0.733 -19.948 1.00 71.50 70 LEU A N 1
ATOM 530 C CA . LEU A 1 70 ? -3.968 -1.698 -19.150 1.00 71.50 70 LEU A CA 1
ATOM 531 C C . LEU A 1 70 ? -3.594 -2.922 -19.988 1.00 71.50 70 LEU A C 1
ATOM 533 O O . LEU A 1 70 ? -2.443 -3.357 -19.981 1.00 71.50 70 LEU A O 1
ATOM 537 N N . ARG A 1 71 ? -4.546 -3.427 -20.775 1.00 77.38 71 ARG A N 1
ATOM 538 C CA . ARG A 1 71 ? -4.365 -4.557 -21.685 1.00 77.38 71 ARG A CA 1
ATOM 539 C C . ARG A 1 71 ? -3.379 -4.231 -22.797 1.00 77.38 71 ARG A C 1
ATOM 541 O O . ARG A 1 71 ? -2.580 -5.087 -23.171 1.00 77.38 71 ARG A O 1
ATOM 548 N N . GLU A 1 72 ? -3.390 -3.000 -23.300 1.00 79.06 72 GLU A N 1
ATOM 549 C CA . GLU A 1 72 ? -2.406 -2.555 -24.284 1.00 79.06 72 GLU A CA 1
ATOM 550 C C . GLU A 1 72 ? -1.001 -2.436 -23.685 1.00 79.06 72 GLU A C 1
ATOM 552 O O . GLU A 1 72 ? -0.045 -2.944 -24.268 1.00 79.06 72 GLU A O 1
ATOM 557 N N . LYS A 1 73 ? -0.869 -1.869 -22.481 1.00 76.00 73 LYS A N 1
ATOM 558 C CA . LYS A 1 73 ? 0.412 -1.839 -21.755 1.00 76.00 73 LYS A CA 1
ATOM 559 C C . LYS A 1 73 ? 0.934 -3.241 -21.451 1.00 76.00 73 LYS A C 1
ATOM 561 O O . LYS A 1 73 ? 2.125 -3.491 -21.603 1.00 76.00 73 LYS A O 1
ATOM 566 N N . GLN A 1 74 ? 0.056 -4.168 -21.076 1.00 79.12 74 GLN A N 1
ATOM 567 C CA . GLN A 1 74 ? 0.424 -5.562 -20.840 1.00 79.12 74 GLN A CA 1
ATOM 568 C C . GLN A 1 74 ? 0.910 -6.240 -22.128 1.00 79.12 74 GLN A C 1
ATOM 570 O O . GLN A 1 74 ? 1.923 -6.934 -22.106 1.00 79.12 74 GLN A O 1
ATOM 575 N N . ARG A 1 75 ? 0.242 -6.001 -23.265 1.00 84.62 75 ARG A N 1
ATOM 576 C CA . ARG A 1 75 ? 0.703 -6.487 -24.576 1.00 84.62 75 ARG A CA 1
ATOM 577 C C . ARG A 1 75 ? 2.060 -5.906 -24.967 1.00 84.62 75 ARG A C 1
ATOM 579 O O . ARG A 1 75 ? 2.898 -6.636 -25.485 1.00 84.62 75 ARG A O 1
ATOM 586 N N . GLN A 1 76 ? 2.291 -4.620 -24.707 1.00 82.06 76 GLN A N 1
ATOM 587 C CA . GLN A 1 76 ? 3.587 -3.985 -24.955 1.00 82.06 76 GLN A CA 1
ATOM 588 C C . GLN A 1 76 ? 4.691 -4.563 -24.067 1.00 82.06 76 GLN A C 1
ATOM 590 O O . GLN A 1 76 ? 5.787 -4.802 -24.561 1.00 82.06 76 GLN A O 1
ATOM 595 N N . LEU A 1 77 ? 4.398 -4.840 -22.793 1.00 83.00 77 LEU A N 1
ATOM 596 C CA . LEU A 1 77 ? 5.350 -5.473 -21.883 1.00 83.00 77 LEU A CA 1
ATOM 597 C C . LEU A 1 77 ? 5.754 -6.866 -22.374 1.00 83.00 77 LEU A C 1
ATOM 599 O O . LEU A 1 77 ? 6.943 -7.140 -22.457 1.00 83.00 77 LEU A O 1
ATOM 603 N N . ILE A 1 78 ? 4.783 -7.706 -22.755 1.00 83.62 78 ILE A N 1
ATOM 604 C CA . ILE A 1 78 ? 5.056 -9.046 -23.305 1.00 83.62 78 ILE A CA 1
ATOM 605 C C . ILE A 1 78 ? 5.935 -8.935 -24.551 1.00 83.62 78 ILE A C 1
ATOM 607 O O . ILE A 1 78 ? 6.954 -9.598 -24.647 1.00 83.62 78 ILE A O 1
ATOM 611 N N . ARG A 1 79 ? 5.602 -8.019 -25.464 1.00 85.81 79 ARG A N 1
ATOM 612 C CA . ARG A 1 79 ? 6.389 -7.804 -26.681 1.00 85.81 79 ARG A CA 1
ATOM 613 C C . ARG A 1 79 ? 7.827 -7.355 -26.402 1.00 85.81 79 ARG A C 1
ATOM 615 O O . ARG A 1 79 ? 8.723 -7.684 -27.172 1.00 85.81 79 ARG A O 1
ATOM 622 N N . ASN A 1 80 ? 8.033 -6.561 -25.355 1.00 81.62 80 ASN A N 1
ATOM 623 C CA . ASN A 1 80 ? 9.370 -6.143 -24.949 1.00 81.62 80 ASN A CA 1
ATOM 624 C C . ASN A 1 80 ? 10.134 -7.307 -24.315 1.00 81.62 80 ASN A C 1
ATOM 626 O O . ASN A 1 80 ? 11.286 -7.504 -24.665 1.00 81.62 80 ASN A O 1
ATOM 630 N N . MET A 1 81 ? 9.481 -8.110 -23.469 1.00 82.31 81 MET A N 1
ATOM 631 C CA . MET A 1 81 ? 10.086 -9.319 -22.907 1.00 82.31 81 MET A CA 1
ATOM 632 C C . MET A 1 81 ? 10.479 -10.321 -23.997 1.00 82.31 81 MET A C 1
ATOM 634 O O . MET A 1 81 ? 11.594 -10.815 -23.959 1.00 82.31 81 MET A O 1
ATOM 638 N N . ASP A 1 82 ? 9.620 -10.559 -24.994 1.00 77.56 82 ASP A N 1
ATOM 639 C CA . ASP A 1 82 ? 9.927 -11.454 -26.119 1.00 77.56 82 ASP A CA 1
ATOM 640 C C . ASP A 1 82 ? 11.160 -10.961 -26.900 1.00 77.56 82 ASP A C 1
ATOM 642 O O . ASP A 1 82 ? 12.032 -11.747 -27.260 1.00 77.56 82 ASP A O 1
ATOM 646 N N . ARG A 1 83 ? 11.269 -9.643 -27.125 1.00 76.75 83 ARG A N 1
ATOM 647 C CA . ARG A 1 83 ? 12.451 -9.042 -27.762 1.00 76.75 83 ARG A CA 1
ATOM 648 C C . ARG A 1 83 ? 13.700 -9.198 -26.896 1.00 76.75 83 ARG A C 1
ATOM 650 O O . ARG A 1 83 ? 14.746 -9.559 -27.418 1.00 76.75 83 ARG A O 1
ATOM 657 N N . ASP A 1 84 ? 13.593 -8.935 -25.597 1.00 76.19 84 ASP A N 1
ATOM 658 C CA . ASP A 1 84 ? 14.715 -9.067 -24.668 1.00 76.19 84 ASP A CA 1
ATOM 659 C C . ASP A 1 84 ? 15.160 -10.535 -24.550 1.00 76.19 84 ASP A C 1
ATOM 661 O O . ASP A 1 84 ? 16.347 -10.810 -24.404 1.00 76.19 84 ASP A O 1
ATOM 665 N N . GLU A 1 85 ? 14.237 -11.496 -24.637 1.00 75.19 85 GLU A N 1
ATOM 666 C CA . GLU A 1 85 ? 14.538 -12.928 -24.692 1.00 75.19 85 GLU A CA 1
ATOM 667 C C . GLU A 1 85 ? 15.234 -13.319 -26.000 1.00 75.19 85 GLU A C 1
ATOM 669 O O . GLU A 1 85 ? 16.196 -14.081 -25.948 1.00 75.19 85 GLU A O 1
ATOM 674 N N . GLU A 1 86 ? 14.817 -12.780 -27.151 1.00 73.19 86 GLU A N 1
ATOM 675 C CA . GLU A 1 86 ? 15.500 -12.979 -28.439 1.00 73.19 86 GLU A CA 1
ATOM 676 C C . GLU A 1 86 ? 16.914 -12.377 -28.437 1.00 73.19 86 GLU A C 1
ATOM 678 O O . GLU A 1 86 ? 17.866 -13.042 -28.851 1.00 73.19 86 GLU A O 1
ATOM 683 N N . ASP A 1 87 ? 17.073 -11.157 -27.919 1.00 70.31 87 ASP A N 1
ATOM 684 C CA . ASP A 1 87 ? 18.365 -10.477 -27.812 1.00 70.31 87 ASP A CA 1
ATOM 685 C C . ASP A 1 87 ? 19.285 -11.207 -26.819 1.00 70.31 87 ASP A C 1
ATOM 687 O O . ASP A 1 87 ? 20.452 -11.470 -27.121 1.00 70.31 87 ASP A O 1
ATOM 691 N N . ASN A 1 88 ? 18.762 -11.623 -25.662 1.00 71.00 88 ASN A N 1
ATOM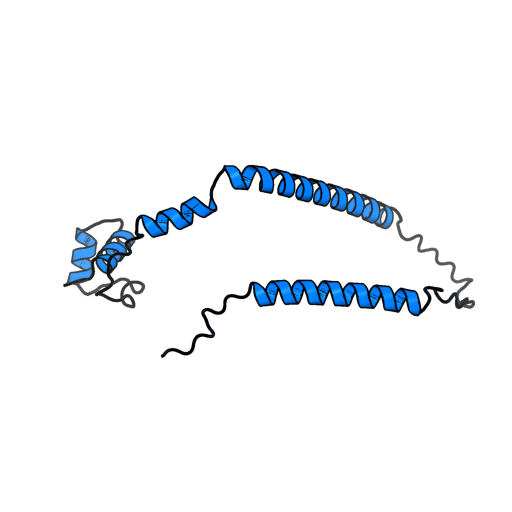 692 C CA . ASN A 1 88 ? 19.511 -12.425 -24.696 1.00 71.00 88 ASN A CA 1
ATOM 693 C C . ASN A 1 88 ? 19.850 -13.809 -25.252 1.00 71.00 88 ASN A C 1
ATOM 695 O O . ASN A 1 88 ? 20.957 -14.287 -25.025 1.00 71.00 88 ASN A O 1
ATOM 699 N N . ALA A 1 89 ? 18.950 -14.454 -25.996 1.00 71.81 89 ALA A N 1
ATOM 700 C CA . ALA A 1 89 ? 19.221 -15.726 -26.656 1.00 71.81 89 ALA A CA 1
ATOM 701 C C . ALA A 1 89 ? 20.275 -15.572 -27.758 1.00 71.81 89 ALA A C 1
ATOM 703 O O . ALA A 1 89 ? 21.114 -16.456 -27.915 1.00 71.81 89 ALA A O 1
ATOM 704 N N . TRP A 1 90 ? 20.299 -14.455 -28.488 1.00 62.91 90 TRP A N 1
ATOM 705 C CA . TRP A 1 90 ? 21.360 -14.144 -29.447 1.00 62.91 90 TRP A CA 1
ATOM 706 C C . TRP A 1 90 ? 22.711 -13.931 -28.751 1.00 62.91 90 TRP A C 1
ATOM 708 O O . TRP A 1 90 ? 23.721 -14.466 -29.201 1.00 62.91 90 TRP A O 1
ATOM 718 N N . VAL A 1 91 ? 22.731 -13.230 -27.613 1.00 64.69 91 VAL A N 1
ATOM 719 C CA . VAL A 1 91 ? 23.944 -13.042 -26.796 1.00 64.69 91 VAL A CA 1
ATOM 720 C C . VAL A 1 91 ? 24.411 -14.352 -26.146 1.00 64.69 91 VAL A C 1
ATOM 722 O O . VAL A 1 91 ? 25.608 -14.594 -26.086 1.00 64.69 91 VAL A O 1
ATOM 725 N N . LEU A 1 92 ? 23.495 -15.210 -25.686 1.00 64.69 92 LEU A N 1
ATOM 726 C CA . LEU A 1 92 ? 23.803 -16.492 -25.033 1.00 64.69 92 LEU A CA 1
ATOM 727 C C . LEU A 1 92 ? 24.164 -17.609 -26.025 1.00 64.69 92 LEU A C 1
ATOM 729 O O . LEU A 1 92 ? 24.953 -18.482 -25.681 1.00 64.69 92 LEU A O 1
ATOM 733 N N . SER A 1 93 ? 23.576 -17.614 -27.228 1.00 64.12 93 SER A N 1
ATOM 734 C CA . SER A 1 93 ? 23.897 -18.584 -28.294 1.00 64.12 93 SER A CA 1
ATOM 735 C C . SER A 1 93 ? 25.177 -18.240 -29.040 1.00 64.12 93 SER A C 1
ATOM 737 O O . SER A 1 93 ? 25.817 -19.125 -29.605 1.00 64.12 93 SER A O 1
ATOM 739 N N . ARG A 1 94 ? 25.578 -16.969 -29.005 1.00 59.19 94 ARG A N 1
ATOM 740 C CA . ARG A 1 94 ? 26.943 -16.554 -29.282 1.00 59.19 94 ARG A CA 1
ATOM 741 C C . ARG A 1 94 ? 27.786 -16.898 -28.057 1.00 59.19 94 ARG A C 1
ATOM 743 O O . ARG A 1 94 ? 28.199 -16.019 -27.306 1.00 59.19 94 ARG A O 1
ATOM 750 N N . GLU A 1 95 ? 27.984 -18.202 -27.842 1.00 51.59 95 GLU A N 1
ATOM 751 C CA . GLU A 1 95 ? 29.093 -18.695 -27.029 1.00 51.59 95 GLU A CA 1
ATOM 752 C C . GLU A 1 95 ? 30.311 -17.842 -27.388 1.00 51.59 95 GLU A C 1
ATOM 754 O O . GLU A 1 95 ? 30.549 -17.560 -28.564 1.00 51.59 95 GLU A O 1
ATOM 759 N N . TYR A 1 96 ? 30.989 -17.317 -26.371 1.00 52.00 96 TYR A N 1
ATOM 760 C CA . TYR A 1 96 ? 32.207 -16.553 -26.562 1.00 52.00 96 TYR A CA 1
ATOM 761 C C . TYR A 1 96 ? 33.160 -17.429 -27.377 1.00 52.00 96 TYR A C 1
ATOM 763 O O . TYR A 1 96 ? 33.734 -18.371 -26.837 1.00 52.00 96 TYR A O 1
ATOM 771 N N . ASP A 1 97 ? 33.289 -17.128 -28.667 1.00 55.88 97 ASP A N 1
ATOM 772 C CA . ASP A 1 97 ? 34.462 -17.461 -29.459 1.00 55.88 97 ASP A CA 1
ATOM 773 C C . ASP A 1 97 ? 35.621 -16.741 -28.742 1.00 55.88 97 ASP A C 1
ATOM 775 O O . ASP A 1 97 ? 35.884 -15.555 -28.948 1.00 55.88 97 ASP A O 1
ATOM 779 N N . ASP A 1 98 ? 36.174 -17.412 -27.724 1.00 55.34 98 ASP A N 1
ATOM 780 C CA . ASP A 1 98 ? 37.274 -16.939 -26.876 1.00 55.34 98 ASP A CA 1
ATOM 781 C C . ASP A 1 98 ? 38.636 -17.143 -27.544 1.00 55.34 98 ASP A C 1
ATOM 783 O O . ASP A 1 98 ? 39.676 -16.902 -26.933 1.00 55.34 98 ASP A O 1
ATOM 787 N N . ASP A 1 99 ? 38.628 -17.470 -28.837 1.00 55.69 99 ASP A N 1
ATOM 788 C CA . ASP A 1 99 ? 39.779 -17.483 -29.728 1.00 55.69 99 ASP A CA 1
ATOM 789 C C . ASP A 1 99 ? 40.258 -16.063 -30.059 1.00 55.69 99 ASP A C 1
ATOM 791 O O . ASP A 1 99 ? 40.656 -15.772 -31.187 1.00 55.69 99 ASP A O 1
ATOM 795 N N . PHE A 1 100 ? 40.258 -15.176 -29.059 1.00 59.41 100 PHE A N 1
ATOM 796 C CA . PHE A 1 100 ? 41.003 -13.932 -29.093 1.00 59.41 100 PHE A CA 1
ATOM 797 C C . PHE A 1 100 ? 42.454 -14.282 -29.432 1.00 59.41 100 PHE A C 1
ATOM 799 O O . PHE A 1 100 ? 43.230 -14.702 -28.577 1.00 59.41 100 PHE A O 1
ATOM 806 N N . ASP A 1 101 ? 42.771 -14.153 -30.717 1.00 60.38 101 ASP A N 1
ATOM 807 C CA . ASP A 1 101 ? 44.080 -14.400 -31.287 1.00 60.38 101 ASP A CA 1
ATOM 808 C C . ASP A 1 101 ? 45.045 -13.403 -30.648 1.00 60.38 101 ASP A C 1
ATOM 810 O O . ASP A 1 101 ? 45.063 -12.201 -30.945 1.00 60.38 101 ASP A O 1
ATOM 814 N N . ASP A 1 102 ? 45.846 -13.915 -29.725 1.00 62.12 102 ASP A N 1
ATOM 815 C CA . ASP A 1 102 ? 46.904 -13.219 -29.013 1.00 62.12 102 ASP A CA 1
ATOM 816 C C . ASP A 1 102 ? 48.000 -12.688 -29.964 1.00 62.12 102 ASP A C 1
ATOM 818 O O . ASP A 1 102 ? 48.904 -11.966 -29.537 1.00 62.12 102 ASP A O 1
ATOM 822 N N . GLN A 1 103 ? 47.890 -12.920 -31.282 1.00 56.38 103 GLN A N 1
ATOM 823 C CA . GLN A 1 103 ? 48.691 -12.228 -32.296 1.00 56.38 103 GLN A CA 1
ATOM 824 C C . GLN A 1 103 ? 48.448 -10.717 -32.406 1.00 56.38 103 GLN A C 1
ATOM 826 O O . GLN A 1 103 ? 49.334 -10.022 -32.914 1.00 56.38 103 GLN A O 1
ATOM 831 N N . PHE A 1 104 ? 47.308 -10.180 -31.955 1.00 56.72 104 PHE A N 1
ATOM 832 C CA . PHE A 1 104 ? 46.978 -8.751 -32.116 1.00 56.72 104 PHE A CA 1
ATOM 833 C C . PHE A 1 104 ? 47.041 -7.905 -30.833 1.00 56.72 104 PHE A C 1
ATOM 835 O O . PHE A 1 104 ? 46.615 -6.749 -30.846 1.00 56.72 104 PHE A O 1
ATOM 842 N N . ASP A 1 105 ? 47.682 -8.390 -29.764 1.00 54.19 105 ASP A N 1
ATOM 843 C CA . ASP A 1 105 ? 47.840 -7.665 -28.482 1.00 54.19 105 ASP A CA 1
ATOM 844 C C . ASP A 1 105 ? 48.712 -6.381 -28.564 1.00 54.19 105 ASP A C 1
ATOM 846 O O . ASP A 1 105 ? 49.002 -5.730 -27.566 1.00 54.19 105 ASP A O 1
ATOM 850 N N . ASN A 1 106 ? 49.140 -5.969 -29.766 1.00 54.75 106 ASN A N 1
ATOM 851 C CA . ASN A 1 106 ? 49.992 -4.793 -29.976 1.00 54.75 106 ASN A CA 1
ATOM 852 C C . ASN A 1 106 ? 49.437 -3.722 -30.925 1.00 54.75 106 ASN A C 1
ATOM 854 O O . ASN A 1 106 ? 50.168 -2.792 -31.276 1.00 54.75 106 ASN A O 1
ATOM 858 N N . VAL A 1 107 ? 48.162 -3.775 -31.322 1.00 55.25 107 VAL A N 1
ATOM 859 C CA . VAL A 1 107 ? 47.552 -2.658 -32.066 1.00 55.25 107 VAL A CA 1
ATOM 860 C C . VAL A 1 107 ? 46.198 -2.295 -31.472 1.00 55.25 107 VAL A C 1
ATOM 862 O O . VAL A 1 107 ? 45.146 -2.659 -31.985 1.00 55.25 107 VAL A O 1
ATOM 865 N N . VAL A 1 108 ? 46.220 -1.489 -30.409 1.00 49.69 108 VAL A N 1
ATOM 866 C CA . VAL A 1 108 ? 45.046 -0.703 -30.015 1.00 49.69 108 VAL A CA 1
ATOM 867 C C . VAL A 1 108 ? 44.872 0.401 -31.058 1.00 49.69 108 VAL A C 1
ATOM 869 O O . VAL A 1 108 ? 45.410 1.502 -30.930 1.00 49.69 108 VAL A O 1
ATOM 872 N N . SER A 1 109 ? 44.137 0.115 -32.130 1.00 53.50 109 SER A N 1
ATOM 873 C CA . SER A 1 109 ? 43.555 1.172 -32.946 1.00 53.50 109 SER A CA 1
ATOM 874 C C . SER A 1 109 ? 42.515 1.886 -32.088 1.00 53.50 109 SER A C 1
ATOM 876 O O . SER A 1 109 ? 41.440 1.360 -31.817 1.00 53.50 109 SER A O 1
ATOM 878 N N . PHE A 1 110 ? 42.880 3.079 -31.625 1.00 45.19 110 PHE A N 1
ATOM 879 C CA . PHE A 1 110 ? 42.021 4.050 -30.956 1.00 45.19 110 PHE A CA 1
ATOM 880 C C . PHE A 1 110 ? 40.912 4.504 -31.919 1.00 45.19 110 PHE A C 1
ATOM 882 O O . PHE A 1 110 ? 40.933 5.614 -32.451 1.00 45.19 110 PHE A O 1
ATOM 889 N N . GLU A 1 111 ? 39.940 3.638 -32.190 1.00 52.28 111 GLU A N 1
ATOM 890 C CA . GLU A 1 111 ? 38.667 4.058 -32.756 1.00 52.28 111 GLU A CA 1
ATOM 891 C C . GLU A 1 111 ? 37.834 4.637 -31.620 1.00 52.28 111 GLU A C 1
ATOM 893 O O . GLU A 1 111 ? 37.053 3.972 -30.947 1.00 52.28 111 GLU A O 1
ATOM 898 N N . VAL A 1 112 ? 38.055 5.928 -31.384 1.00 51.47 112 VAL A N 1
ATOM 899 C CA . VAL A 1 112 ? 37.124 6.784 -30.656 1.00 51.47 112 VAL A CA 1
ATOM 900 C C . VAL A 1 112 ? 35.740 6.562 -31.244 1.00 51.47 112 VAL A C 1
ATOM 902 O O . VAL A 1 112 ? 35.510 6.904 -32.407 1.00 51.47 112 VAL A O 1
ATOM 905 N N . CYS A 1 113 ? 34.818 6.024 -30.444 1.00 46.84 113 CYS A N 1
ATOM 906 C CA . CYS A 1 113 ? 33.392 6.107 -30.719 1.00 46.84 113 CYS A CA 1
ATOM 907 C C . CYS A 1 113 ? 33.066 7.567 -31.045 1.00 46.84 113 CYS A C 1
ATOM 909 O O . CYS A 1 113 ? 33.061 8.422 -30.162 1.00 46.84 113 CYS A O 1
ATOM 911 N N . LYS A 1 114 ? 32.821 7.873 -32.321 1.00 52.72 114 LYS A N 1
ATOM 912 C CA . LYS A 1 114 ? 32.425 9.211 -32.777 1.00 52.72 114 LYS A CA 1
ATOM 913 C C . LYS A 1 114 ? 30.953 9.488 -32.446 1.00 52.72 114 LYS A C 1
ATOM 915 O O . LYS A 1 114 ? 30.243 10.053 -33.271 1.00 52.72 114 LYS A O 1
ATOM 920 N N . GLU A 1 115 ? 30.484 9.106 -31.259 1.00 54.06 115 GLU A N 1
ATOM 921 C CA . GLU A 1 115 ? 29.304 9.760 -30.699 1.00 54.06 115 GLU A CA 1
ATOM 922 C C . GLU A 1 115 ? 29.763 11.182 -30.390 1.00 54.06 115 GLU A C 1
ATOM 924 O O . GLU A 1 115 ? 30.638 11.410 -29.552 1.00 54.06 115 GLU A O 1
ATOM 929 N N . THR A 1 116 ? 29.272 12.148 -31.166 1.00 64.56 116 THR A N 1
ATOM 930 C CA . THR A 1 116 ? 29.653 13.542 -30.946 1.00 64.56 116 THR A CA 1
ATOM 931 C C . THR A 1 116 ? 29.325 13.906 -29.499 1.00 64.56 116 THR A C 1
ATOM 933 O O . THR A 1 116 ? 28.265 13.550 -28.989 1.00 64.56 116 THR A O 1
ATOM 936 N N . GLU A 1 117 ? 30.210 14.634 -28.820 1.00 64.19 117 GLU A N 1
ATOM 937 C CA . GLU A 1 117 ? 29.986 15.118 -27.447 1.00 64.19 117 GLU A CA 1
ATOM 938 C C . GLU A 1 117 ? 28.603 15.787 -27.294 1.00 64.19 117 GLU A C 1
ATOM 940 O O . GLU A 1 117 ? 27.937 15.683 -26.264 1.00 64.19 117 GLU A O 1
ATOM 945 N N . GLN A 1 118 ? 28.115 16.390 -28.382 1.00 68.88 118 GLN A N 1
ATOM 946 C CA . GLN A 1 118 ? 26.788 16.976 -28.507 1.00 68.88 118 GLN A CA 1
ATOM 947 C C . GLN A 1 118 ? 25.636 15.959 -28.429 1.00 68.88 118 GLN A C 1
ATOM 949 O O . GLN A 1 118 ? 24.606 16.253 -27.824 1.00 68.88 118 GLN A O 1
ATOM 954 N N . GLU A 1 119 ? 25.777 14.784 -29.031 1.00 73.56 119 GLU A N 1
ATOM 955 C CA . GLU A 1 119 ? 24.783 13.710 -28.980 1.00 73.56 119 GLU A CA 1
ATOM 956 C C . GLU A 1 119 ? 24.733 13.066 -27.593 1.00 73.56 119 GLU A C 1
ATOM 958 O O . GLU A 1 119 ? 23.649 12.916 -27.026 1.00 73.56 119 GLU A O 1
ATOM 963 N N . ASN A 1 120 ? 25.898 12.840 -26.981 1.00 77.38 120 ASN A N 1
ATOM 964 C CA . ASN A 1 120 ? 25.982 12.356 -25.605 1.00 77.38 120 ASN A CA 1
ATOM 965 C C . ASN A 1 120 ? 25.370 13.369 -24.616 1.00 77.38 120 ASN A C 1
ATOM 967 O O . ASN A 1 120 ? 24.567 13.012 -23.755 1.00 77.38 120 ASN A O 1
ATOM 971 N N . THR A 1 121 ? 25.636 14.665 -24.808 1.00 76.81 121 THR A N 1
ATOM 972 C CA . THR A 1 121 ? 25.020 15.735 -24.004 1.00 76.81 121 THR A CA 1
ATOM 973 C C . THR A 1 121 ? 23.497 15.767 -24.163 1.00 76.81 121 THR A C 1
ATOM 975 O O . THR A 1 121 ? 22.771 15.909 -23.180 1.00 76.81 121 THR A O 1
ATOM 978 N N . ARG A 1 122 ? 22.977 15.607 -25.389 1.00 81.56 122 ARG A N 1
ATOM 979 C CA . ARG A 1 122 ? 21.525 15.540 -25.635 1.00 81.56 122 ARG A CA 1
ATOM 980 C C . ARG A 1 122 ? 20.892 14.332 -24.953 1.00 81.56 122 ARG A C 1
ATOM 982 O O . ARG A 1 122 ? 19.841 14.480 -24.332 1.00 81.56 122 ARG A O 1
ATOM 989 N N . ARG A 1 123 ? 21.540 13.170 -25.033 1.00 78.94 123 ARG A N 1
ATOM 990 C CA . ARG A 1 123 ? 21.086 11.937 -24.383 1.00 78.94 123 ARG A CA 1
ATOM 991 C C . ARG A 1 123 ? 21.062 12.089 -22.864 1.00 78.94 123 ARG A C 1
ATOM 993 O O . ARG A 1 123 ? 20.049 11.786 -22.241 1.00 78.94 123 ARG A O 1
ATOM 1000 N N . MET A 1 124 ? 22.126 12.639 -22.281 1.00 81.75 124 MET A N 1
ATOM 1001 C CA . MET A 1 124 ? 22.215 12.880 -20.840 1.00 81.75 124 MET A CA 1
ATOM 1002 C C . MET A 1 124 ? 21.147 13.877 -20.361 1.00 81.75 124 MET A C 1
ATOM 1004 O O . MET A 1 124 ? 20.468 13.620 -19.370 1.00 81.75 124 MET A O 1
ATOM 1008 N N . ASN A 1 125 ? 20.929 14.970 -21.100 1.00 84.81 125 ASN A N 1
ATOM 1009 C CA . ASN A 1 125 ? 19.886 15.951 -20.786 1.00 84.81 125 ASN A CA 1
ATOM 1010 C C . ASN A 1 125 ? 18.474 15.360 -20.883 1.00 84.81 125 ASN A C 1
ATOM 1012 O O . ASN A 1 125 ? 17.617 15.713 -20.078 1.00 84.81 125 ASN A O 1
ATOM 1016 N N . SER A 1 126 ? 18.227 14.457 -21.839 1.00 86.56 126 SER A N 1
ATOM 1017 C CA . SER A 1 126 ? 16.949 13.739 -21.931 1.00 86.56 126 SER A CA 1
ATOM 1018 C C . SER A 1 126 ? 16.704 12.904 -20.678 1.00 86.56 126 SER A C 1
ATOM 1020 O O . SER A 1 126 ? 15.653 13.024 -20.062 1.00 86.56 126 SER A O 1
ATOM 1022 N N . ILE A 1 127 ? 17.707 12.132 -20.250 1.00 85.25 127 ILE A N 1
ATOM 1023 C CA . ILE A 1 127 ? 17.612 11.273 -19.063 1.00 85.25 127 ILE A CA 1
ATOM 1024 C C . ILE A 1 127 ? 17.368 12.100 -17.796 1.00 85.25 127 ILE A C 1
ATOM 1026 O O . ILE A 1 127 ? 16.578 11.705 -16.943 1.00 85.25 127 ILE A O 1
ATOM 1030 N N . ILE A 1 128 ? 18.047 13.242 -17.653 1.00 89.25 128 ILE A N 1
ATOM 1031 C CA . ILE A 1 128 ? 17.852 14.136 -16.504 1.00 89.25 128 ILE A CA 1
ATOM 1032 C C . ILE A 1 128 ? 16.427 14.690 -16.500 1.00 89.25 128 ILE A C 1
ATOM 1034 O O . ILE A 1 128 ? 15.773 14.669 -15.464 1.00 89.25 128 ILE A O 1
ATOM 1038 N N . ARG A 1 129 ? 15.920 15.118 -17.658 1.00 90.25 129 ARG A N 1
ATOM 1039 C CA . ARG A 1 129 ? 14.568 15.667 -17.777 1.00 90.25 129 ARG A CA 1
ATOM 1040 C C . ARG A 1 129 ? 13.487 14.647 -17.424 1.00 90.25 129 ARG A C 1
ATOM 1042 O O . ARG A 1 129 ? 12.510 15.007 -16.774 1.00 90.25 129 ARG A O 1
ATOM 1049 N N . ASP A 1 130 ? 13.671 13.399 -17.841 1.00 86.19 130 ASP A N 1
ATOM 1050 C CA . ASP A 1 130 ? 12.736 12.319 -17.527 1.00 86.19 130 ASP A CA 1
ATOM 1051 C C . ASP A 1 130 ? 12.731 12.030 -16.017 1.00 86.19 130 ASP A C 1
ATOM 1053 O O . ASP A 1 130 ? 11.666 11.933 -15.411 1.00 86.19 130 ASP A O 1
ATOM 1057 N N . LYS A 1 131 ? 13.909 12.022 -15.376 1.00 86.69 131 LYS A N 1
ATOM 1058 C CA . LYS A 1 131 ? 14.028 11.891 -13.914 1.00 86.69 131 LYS A CA 1
ATOM 1059 C C . LYS A 1 131 ? 13.379 13.051 -13.162 1.00 86.69 131 LYS A C 1
ATOM 1061 O O . LYS A 1 131 ? 12.640 12.816 -12.216 1.00 86.69 131 LYS A O 1
ATOM 1066 N N . GLU A 1 132 ? 13.613 14.290 -13.592 1.00 88.88 132 GLU A N 1
ATOM 1067 C CA . GLU A 1 132 ? 12.995 15.473 -12.980 1.00 88.88 132 GLU A CA 1
ATOM 1068 C C . GLU A 1 132 ? 11.464 15.441 -13.091 1.00 88.88 132 GLU A C 1
ATOM 1070 O O . GLU A 1 132 ? 10.765 15.853 -12.164 1.00 88.88 132 GLU A O 1
ATOM 1075 N N . ALA A 1 133 ? 10.927 14.948 -14.212 1.00 87.31 133 ALA A N 1
ATOM 1076 C CA . ALA A 1 133 ? 9.487 14.806 -14.407 1.00 87.31 133 ALA A CA 1
ATOM 1077 C C . ALA A 1 133 ? 8.883 13.737 -13.484 1.00 87.31 133 ALA A C 1
ATOM 1079 O O . ALA A 1 133 ? 7.827 13.974 -12.887 1.00 87.31 133 ALA A O 1
ATOM 1080 N N . ASP A 1 134 ? 9.564 12.601 -13.337 1.00 85.75 134 ASP A N 1
ATOM 1081 C CA . ASP A 1 134 ? 9.163 11.534 -12.420 1.00 85.75 134 ASP A CA 1
ATOM 1082 C C . ASP A 1 134 ? 9.221 12.006 -10.963 1.00 85.75 134 ASP A C 1
ATOM 1084 O O . ASP A 1 134 ? 8.248 11.849 -10.221 1.00 85.75 134 ASP A O 1
ATOM 1088 N N . ASP A 1 135 ? 10.310 12.659 -10.560 1.00 86.12 135 ASP A N 1
ATOM 1089 C CA . ASP A 1 135 ? 10.461 13.206 -9.212 1.00 86.12 135 ASP A CA 1
ATOM 1090 C C . ASP A 1 135 ? 9.362 14.237 -8.917 1.00 86.12 135 ASP A C 1
ATOM 1092 O O . ASP A 1 135 ? 8.675 14.136 -7.899 1.00 86.12 135 ASP A O 1
ATOM 1096 N N . ALA A 1 136 ? 9.094 15.168 -9.839 1.00 89.19 136 ALA A N 1
ATOM 1097 C CA . ALA A 1 136 ? 8.028 16.160 -9.687 1.00 89.19 136 ALA A CA 1
ATOM 1098 C C . ALA A 1 136 ? 6.632 15.522 -9.568 1.00 89.19 136 ALA A C 1
ATOM 1100 O O . ALA A 1 136 ? 5.785 15.999 -8.802 1.00 89.19 136 ALA A O 1
ATOM 1101 N N . TYR A 1 137 ? 6.375 14.440 -10.307 1.00 88.69 137 TYR A N 1
ATOM 1102 C CA . TYR A 1 137 ? 5.136 13.677 -10.188 1.00 88.69 137 TYR A CA 1
ATOM 1103 C C . TYR A 1 137 ? 4.995 13.065 -8.789 1.00 88.69 137 TYR A C 1
ATOM 1105 O O . TYR A 1 137 ? 3.954 13.233 -8.145 1.00 88.69 137 TYR A O 1
ATOM 1113 N N . TRP A 1 138 ? 6.046 12.416 -8.283 1.00 86.81 138 TRP A N 1
ATOM 1114 C CA . TRP A 1 138 ? 6.029 11.771 -6.970 1.00 86.81 138 TRP A CA 1
ATOM 1115 C C . TRP A 1 138 ? 5.988 12.764 -5.811 1.00 86.81 138 TRP A C 1
ATOM 1117 O O . TRP A 1 138 ? 5.316 12.505 -4.813 1.00 86.81 138 TRP A O 1
ATOM 1127 N N . GLU A 1 139 ? 6.641 13.917 -5.935 1.00 84.00 139 GLU A N 1
ATOM 1128 C CA . GLU A 1 139 ? 6.544 14.994 -4.950 1.00 84.00 139 GLU A CA 1
ATOM 1129 C C . GLU A 1 139 ? 5.137 15.580 -4.884 1.00 84.00 139 GLU A C 1
ATOM 1131 O O . GLU A 1 139 ? 4.603 15.774 -3.791 1.00 84.00 139 GLU A O 1
ATOM 1136 N N . ARG A 1 140 ? 4.495 15.790 -6.038 1.00 79.69 140 ARG A N 1
ATOM 1137 C CA . ARG A 1 140 ? 3.107 16.261 -6.097 1.00 79.69 140 ARG A CA 1
ATOM 1138 C C . ARG A 1 140 ? 2.115 15.228 -5.561 1.00 79.69 140 ARG A C 1
ATOM 1140 O O . ARG A 1 140 ? 1.111 15.607 -4.962 1.00 79.69 140 ARG A O 1
ATOM 1147 N N . ALA A 1 141 ? 2.369 13.945 -5.795 1.00 79.94 141 ALA A N 1
ATOM 1148 C CA . ALA A 1 141 ? 1.536 12.848 -5.308 1.00 79.94 141 ALA A CA 1
ATOM 1149 C C . ALA A 1 141 ? 1.803 12.494 -3.831 1.00 79.94 141 ALA A C 1
ATOM 1151 O O . ALA A 1 141 ? 1.110 11.646 -3.263 1.00 79.94 141 ALA A O 1
ATOM 1152 N N . ARG A 1 142 ? 2.801 13.122 -3.192 1.00 82.44 142 ARG A N 1
ATOM 1153 C CA . ARG A 1 142 ? 3.184 12.831 -1.810 1.00 82.44 142 ARG A CA 1
ATOM 1154 C C . ARG A 1 142 ? 2.100 13.309 -0.841 1.00 82.44 142 ARG A C 1
ATOM 1156 O O . ARG A 1 142 ? 1.637 14.445 -0.892 1.00 82.44 142 ARG A O 1
ATOM 1163 N N . ASN A 1 143 ? 1.715 12.439 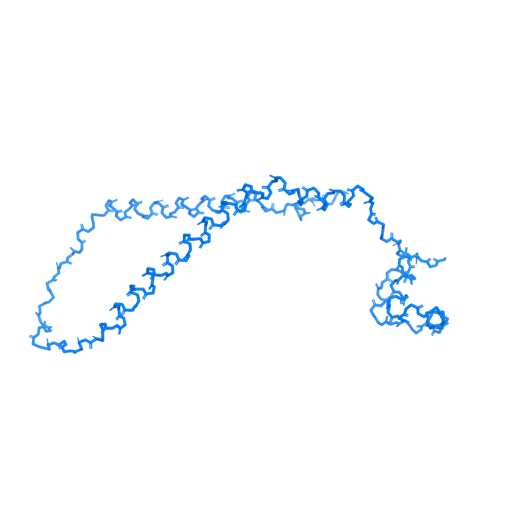0.089 1.00 77.31 143 ASN A N 1
ATOM 1164 C CA . ASN A 1 143 ? 0.710 12.750 1.100 1.00 77.31 143 ASN A CA 1
ATOM 1165 C C . ASN A 1 143 ? 1.272 13.707 2.176 1.00 77.31 143 ASN A C 1
ATOM 1167 O O . ASN A 1 143 ? 2.176 13.350 2.937 1.00 77.31 143 ASN A O 1
ATOM 1171 N N . THR A 1 144 ? 0.702 14.908 2.275 1.00 74.38 144 THR A N 1
ATOM 1172 C CA . THR A 1 144 ? 1.113 15.976 3.206 1.00 74.38 144 THR A CA 1
ATOM 1173 C C . THR A 1 144 ? 0.462 15.886 4.590 1.00 74.38 144 THR A C 1
ATOM 1175 O O . THR A 1 144 ? 0.635 16.781 5.411 1.00 74.38 144 THR A O 1
ATOM 1178 N N . ASN A 1 145 ? -0.274 14.817 4.909 1.00 69.94 145 ASN A N 1
ATOM 1179 C CA . ASN A 1 145 ? -0.970 14.693 6.200 1.00 69.94 145 ASN A CA 1
ATOM 1180 C C . ASN A 1 145 ? -0.035 14.727 7.427 1.00 69.94 145 ASN A C 1
ATOM 1182 O O . ASN A 1 145 ? -0.490 15.001 8.531 1.00 69.94 145 ASN A O 1
ATOM 1186 N N . HIS A 1 146 ? 1.263 14.474 7.245 1.00 66.00 146 HIS A N 1
ATOM 1187 C CA . HIS A 1 146 ? 2.272 14.518 8.306 1.00 66.00 146 HIS A CA 1
ATOM 1188 C C . HIS A 1 146 ? 2.914 15.906 8.504 1.00 66.00 146 HIS A C 1
ATOM 1190 O O . HIS A 1 146 ? 3.650 16.093 9.468 1.00 66.00 146 HIS A O 1
ATOM 1196 N N . SER A 1 147 ? 2.663 16.874 7.612 1.00 68.69 147 SER A N 1
ATOM 1197 C CA . SER A 1 147 ? 3.275 18.213 7.653 1.00 68.69 147 SER A CA 1
ATOM 1198 C C . SER A 1 147 ? 2.363 19.296 8.237 1.00 68.69 147 SER A C 1
ATOM 1200 O O . SER A 1 147 ? 2.747 20.464 8.267 1.00 68.69 147 SER A O 1
ATOM 1202 N N . ALA A 1 148 ? 1.150 18.946 8.674 1.00 62.81 148 ALA A N 1
ATOM 1203 C CA . ALA A 1 148 ? 0.264 19.890 9.344 1.00 62.81 148 ALA A CA 1
ATOM 1204 C C . ALA A 1 148 ? 0.766 20.137 10.780 1.00 62.81 148 ALA A C 1
ATOM 1206 O O . ALA A 1 148 ? 0.851 19.179 11.554 1.00 62.81 148 ALA A O 1
ATOM 1207 N N . PRO A 1 149 ? 1.096 21.385 11.172 1.00 65.88 149 PRO A N 1
ATOM 1208 C CA . PRO A 1 149 ? 1.329 21.682 12.575 1.00 65.88 149 PRO A CA 1
ATOM 1209 C C . PRO A 1 149 ? 0.019 21.453 13.330 1.00 65.88 149 PRO A C 1
ATOM 1211 O O . PRO A 1 149 ? -1.031 21.971 12.948 1.00 65.88 149 PRO A O 1
ATOM 1214 N N . VAL A 1 150 ? 0.089 20.645 14.384 1.00 62.31 150 VAL A N 1
ATOM 1215 C CA . VAL A 1 150 ? -1.001 20.471 15.344 1.00 62.31 150 VAL A CA 1
ATOM 1216 C C . VAL A 1 150 ? -1.268 21.844 15.970 1.00 62.31 150 VAL A C 1
ATOM 1218 O O . VAL A 1 150 ? -0.400 22.363 16.672 1.00 62.31 150 VAL A O 1
ATOM 1221 N N . ILE A 1 151 ? -2.414 22.453 15.647 1.00 51.88 151 ILE A N 1
ATOM 1222 C CA . ILE A 1 151 ? -2.935 23.663 16.310 1.00 51.88 151 ILE A CA 1
ATOM 1223 C C . ILE A 1 151 ? -3.751 23.228 17.523 1.00 51.88 151 ILE A C 1
ATOM 1225 O O . ILE A 1 151 ? -4.589 22.312 17.353 1.00 51.88 151 ILE A O 1
#